Protein AF-K2DKW4-F1 (afdb_monomer)

Mean predicted aligned error: 8.91 Å

Radius of gyration: 18.52 Å; Cα contacts (8 Å, |Δi|>4): 102; chains: 1; bounding box: 36×27×57 Å

Structure (mmCIF, N/CA/C/O backbone):
data_AF-K2DKW4-F1
#
_entry.id   AF-K2DKW4-F1
#
loop_
_atom_site.group_PDB
_atom_site.id
_atom_site.type_symbol
_atom_site.label_atom_id
_atom_site.label_alt_id
_atom_site.label_comp_id
_atom_site.label_asym_id
_atom_site.label_entity_id
_atom_site.label_seq_id
_atom_site.pdbx_PDB_ins_code
_atom_site.Cartn_x
_atom_site.Cartn_y
_atom_site.Cartn_z
_atom_site.occupancy
_atom_site.B_iso_or_equiv
_atom_site.auth_seq_id
_atom_site.auth_comp_id
_atom_site.auth_asym_id
_atom_site.auth_atom_id
_atom_site.pdbx_PDB_model_num
ATOM 1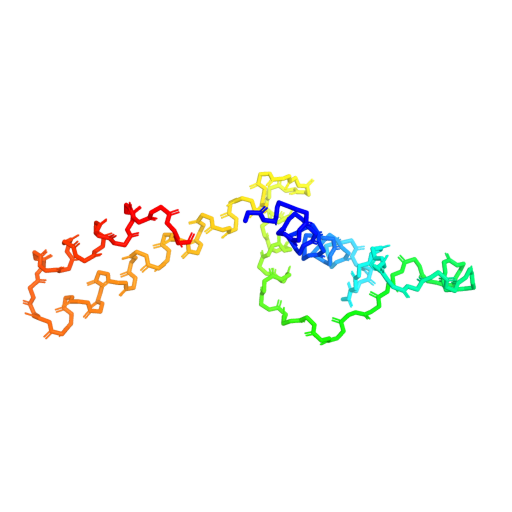 N N . MET A 1 1 ? -20.425 1.933 -12.458 1.00 39.38 1 MET A N 1
ATOM 2 C CA . MET A 1 1 ? -19.447 0.902 -12.867 1.00 39.38 1 MET A CA 1
ATOM 3 C C . MET A 1 1 ? -18.673 1.445 -14.070 1.00 39.38 1 MET A C 1
ATOM 5 O O . MET A 1 1 ? -19.087 1.244 -15.200 1.00 39.38 1 MET A O 1
ATOM 9 N N . ASN A 1 2 ? -17.614 2.227 -13.818 1.00 37.56 2 ASN A N 1
ATOM 10 C CA . ASN A 1 2 ? -16.749 2.834 -14.842 1.00 37.56 2 ASN A CA 1
ATOM 11 C C . ASN A 1 2 ? -15.385 2.127 -14.811 1.00 37.56 2 ASN A C 1
ATOM 13 O O . ASN A 1 2 ? -14.439 2.617 -14.204 1.00 37.56 2 ASN A O 1
ATOM 17 N N . PHE A 1 3 ? -15.279 0.950 -15.434 1.00 38.75 3 PHE A N 1
ATOM 18 C CA . PHE A 1 3 ? -14.012 0.200 -15.488 1.00 38.75 3 PHE A CA 1
ATOM 19 C C . PHE A 1 3 ? -12.886 0.967 -16.194 1.00 38.75 3 PHE A C 1
ATOM 21 O O . PHE A 1 3 ? -11.714 0.777 -15.885 1.00 38.75 3 PHE A O 1
ATOM 28 N N . VAL A 1 4 ? -13.243 1.873 -17.107 1.00 45.88 4 VAL A N 1
ATOM 29 C CA . VAL A 1 4 ? -12.285 2.634 -17.916 1.00 45.88 4 VAL A CA 1
ATOM 30 C C . VAL A 1 4 ? -11.502 3.657 -17.083 1.00 45.88 4 VAL A C 1
ATOM 32 O O . VAL A 1 4 ? -10.316 3.850 -17.334 1.00 45.88 4 VAL A O 1
ATOM 35 N N . SER A 1 5 ? -12.110 4.277 -16.062 1.00 46.84 5 SER A N 1
ATOM 36 C CA . SER A 1 5 ? -11.429 5.305 -15.256 1.00 46.84 5 SER A CA 1
ATOM 37 C C . SER A 1 5 ? -10.470 4.714 -14.217 1.00 46.84 5 SER A C 1
ATOM 39 O O . SER A 1 5 ? -9.387 5.250 -14.018 1.00 46.84 5 SER A O 1
ATOM 41 N N . ILE A 1 6 ? -10.820 3.579 -13.596 1.00 53.09 6 ILE A N 1
ATOM 42 C CA . ILE A 1 6 ? -9.975 2.938 -12.568 1.00 53.09 6 ILE A CA 1
ATOM 43 C C . ILE A 1 6 ? -8.727 2.314 -13.203 1.00 53.09 6 ILE A C 1
ATOM 45 O O . ILE A 1 6 ? -7.617 2.519 -12.715 1.00 53.09 6 ILE A O 1
ATOM 49 N N . PHE A 1 7 ? -8.893 1.604 -14.326 1.00 56.59 7 PHE A N 1
ATOM 50 C CA . PHE A 1 7 ? -7.760 1.029 -15.058 1.00 56.59 7 PHE A CA 1
ATOM 51 C C . PHE A 1 7 ? -6.779 2.121 -15.512 1.00 56.59 7 PHE A C 1
ATOM 53 O O . PHE A 1 7 ? -5.565 1.958 -15.408 1.00 56.59 7 PHE A O 1
ATOM 60 N N . SER A 1 8 ? -7.321 3.264 -15.943 1.00 69.00 8 SER A N 1
ATOM 61 C CA . SER A 1 8 ? -6.565 4.449 -16.348 1.00 69.00 8 SER A CA 1
ATOM 62 C C . SER A 1 8 ? -5.692 5.018 -15.219 1.00 69.00 8 SER A C 1
ATOM 64 O O . SER A 1 8 ? -4.512 5.298 -15.443 1.00 69.00 8 SER A O 1
ATOM 66 N N . ASP A 1 9 ? -6.222 5.146 -13.999 1.00 73.75 9 ASP A N 1
ATOM 67 C CA . ASP A 1 9 ? -5.484 5.754 -12.882 1.00 73.75 9 ASP A CA 1
ATOM 68 C C . ASP A 1 9 ? -4.405 4.825 -12.310 1.00 73.75 9 ASP A C 1
ATOM 70 O O . ASP A 1 9 ? -3.273 5.258 -12.066 1.00 73.75 9 ASP A O 1
ATOM 74 N N . SER A 1 10 ? -4.706 3.532 -12.150 1.00 78.75 10 SER A N 1
ATOM 75 C CA . SER A 1 10 ? -3.719 2.550 -11.682 1.00 78.75 10 SER A CA 1
ATOM 76 C C . SER A 1 10 ? -2.569 2.377 -12.678 1.00 78.75 10 SER A C 1
ATOM 78 O O . SER A 1 10 ? -1.406 2.362 -12.270 1.00 78.75 10 SER A O 1
ATOM 80 N N . ALA A 1 11 ? -2.872 2.317 -13.980 1.00 82.06 11 ALA A N 1
ATOM 81 C CA . ALA A 1 11 ? -1.856 2.232 -15.028 1.00 82.06 11 ALA A CA 1
ATOM 82 C C . ALA A 1 11 ? -0.959 3.478 -15.048 1.00 82.06 11 ALA A C 1
ATOM 84 O O . ALA A 1 11 ? 0.258 3.359 -15.177 1.00 82.06 11 ALA A O 1
ATOM 85 N N . LYS A 1 12 ? -1.534 4.670 -14.840 1.00 84.31 12 LYS A N 1
ATOM 86 C CA . LYS A 1 12 ? -0.771 5.919 -14.757 1.00 84.31 12 LYS A CA 1
ATOM 87 C C . LYS A 1 12 ? 0.220 5.913 -13.592 1.00 84.31 12 LYS A C 1
ATOM 89 O O . LYS A 1 12 ? 1.383 6.256 -13.783 1.00 84.31 12 LYS A O 1
ATOM 94 N N . LEU A 1 13 ? -0.207 5.506 -12.395 1.00 88.00 13 LEU A N 1
ATOM 95 C CA . LEU A 1 13 ? 0.681 5.430 -11.226 1.00 88.00 13 LEU A CA 1
ATOM 96 C C . LEU A 1 13 ? 1.791 4.388 -11.414 1.00 88.00 13 LEU A C 1
ATOM 98 O O . LEU A 1 13 ? 2.943 4.652 -11.063 1.00 88.00 13 LEU A O 1
ATOM 102 N N . ALA A 1 14 ? 1.459 3.235 -11.998 1.00 88.12 14 ALA A N 1
ATOM 103 C CA . ALA A 1 14 ? 2.433 2.201 -12.332 1.00 88.12 14 ALA A CA 1
ATOM 104 C C . ALA A 1 14 ? 3.456 2.690 -13.372 1.00 88.12 14 ALA A C 1
ATOM 106 O O . ALA A 1 14 ? 4.641 2.384 -13.259 1.00 88.12 14 ALA A O 1
ATOM 107 N N . ASP A 1 15 ? 3.040 3.500 -14.344 1.00 85.88 15 ASP A N 1
ATOM 108 C CA . ASP A 1 15 ? 3.945 4.045 -15.356 1.00 85.88 15 ASP A CA 1
ATOM 109 C C . ASP A 1 15 ? 4.879 5.135 -14.797 1.00 85.88 15 ASP A C 1
ATOM 111 O O . ASP A 1 15 ? 6.073 5.153 -15.113 1.00 85.88 15 ASP A O 1
ATOM 115 N N . ILE A 1 16 ? 4.392 5.972 -13.869 1.00 87.44 16 ILE A N 1
ATOM 11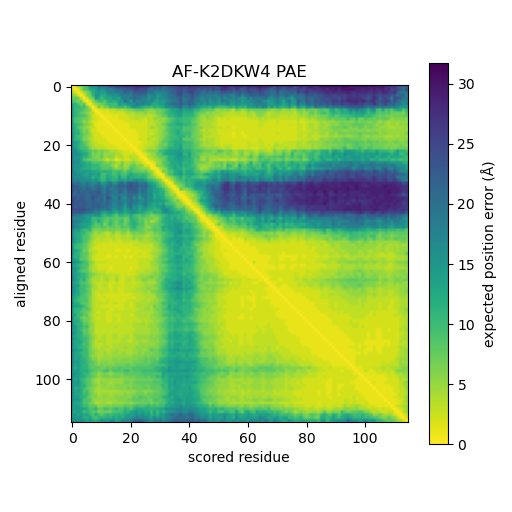6 C CA . ILE A 1 16 ? 5.259 6.886 -13.099 1.00 87.44 16 ILE A CA 1
ATOM 117 C C . ILE A 1 16 ? 6.289 6.086 -12.295 1.00 87.44 16 ILE A C 1
ATOM 119 O O . ILE A 1 16 ? 7.484 6.386 -12.324 1.00 87.44 16 ILE A O 1
ATOM 123 N N . ALA A 1 17 ? 5.851 5.031 -11.606 1.00 89.06 17 ALA A N 1
ATOM 124 C CA . ALA A 1 17 ? 6.737 4.164 -10.837 1.00 89.06 17 ALA A CA 1
ATOM 125 C C . ALA A 1 17 ? 7.786 3.465 -11.719 1.00 89.06 17 ALA A C 1
ATOM 127 O O . ALA A 1 17 ? 8.955 3.370 -11.341 1.00 89.06 17 ALA A O 1
ATOM 128 N N . ARG A 1 18 ? 7.402 3.024 -12.920 1.00 88.00 18 ARG A N 1
ATOM 129 C CA . ARG A 1 18 ? 8.312 2.424 -13.903 1.00 88.00 18 ARG A CA 1
ATOM 130 C C . ARG A 1 18 ? 9.381 3.418 -14.353 1.00 88.00 18 ARG A C 1
ATOM 132 O O . ARG A 1 18 ? 10.560 3.069 -14.401 1.00 88.00 18 ARG A O 1
ATOM 139 N N . SER A 1 19 ? 8.982 4.653 -14.638 1.00 87.00 19 SER A N 1
ATOM 140 C CA . SER A 1 19 ? 9.899 5.732 -15.020 1.00 87.00 19 SER A CA 1
ATOM 141 C C . SER A 1 19 ? 10.884 6.069 -13.897 1.00 87.00 19 SER A C 1
ATOM 143 O O . SER A 1 19 ? 12.080 6.221 -14.155 1.00 87.00 19 SER A O 1
ATOM 145 N N . LEU A 1 20 ? 10.425 6.068 -12.641 1.00 88.31 20 LEU A N 1
ATOM 146 C CA . LEU A 1 20 ? 11.286 6.249 -11.468 1.00 88.31 20 LEU A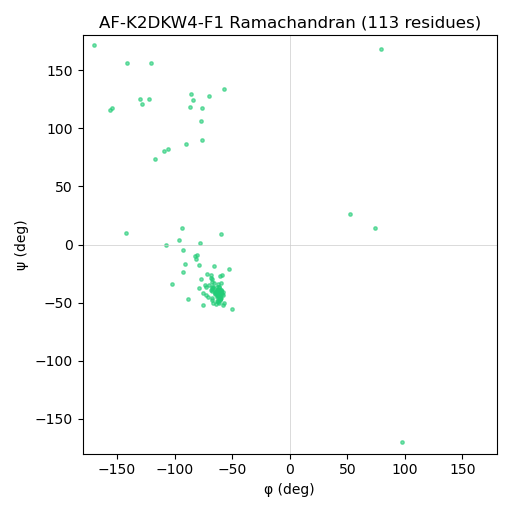 CA 1
ATOM 147 C C . LEU A 1 20 ? 12.340 5.144 -11.333 1.00 88.31 20 LEU A C 1
ATOM 149 O O . LEU A 1 20 ? 13.505 5.439 -11.063 1.00 88.31 20 LEU A O 1
ATOM 153 N N . VAL A 1 21 ? 11.958 3.881 -11.532 1.00 88.75 21 VAL A N 1
ATOM 154 C CA . VAL A 1 21 ? 12.892 2.743 -11.451 1.00 88.75 21 VAL A CA 1
ATOM 155 C C . VAL A 1 21 ? 13.919 2.773 -12.582 1.00 88.75 21 VAL A C 1
ATOM 157 O O . VAL A 1 21 ? 15.086 2.472 -12.345 1.00 88.75 21 VAL A O 1
ATOM 160 N N . ASN A 1 22 ? 13.515 3.205 -13.777 1.00 87.38 22 ASN A N 1
ATOM 161 C CA . ASN A 1 22 ? 14.396 3.330 -14.940 1.00 87.38 22 ASN A CA 1
ATOM 162 C C . ASN A 1 22 ? 15.297 4.582 -14.910 1.00 87.38 22 ASN A C 1
ATOM 164 O O . ASN A 1 22 ? 16.042 4.812 -15.859 1.00 87.38 22 ASN A O 1
ATOM 168 N N . GLY A 1 23 ? 15.234 5.407 -13.857 1.00 82.50 23 GLY A N 1
ATOM 169 C CA . GLY A 1 23 ? 16.047 6.624 -13.733 1.00 82.50 23 GLY A CA 1
ATOM 170 C C . GLY A 1 23 ? 15.600 7.778 -14.639 1.00 82.50 23 GLY A C 1
ATOM 171 O O . GLY A 1 23 ? 16.336 8.745 -14.806 1.00 82.50 23 GLY A O 1
ATOM 172 N N . LEU A 1 24 ? 14.395 7.690 -15.205 1.00 80.50 24 LEU A N 1
ATOM 173 C CA . LEU A 1 24 ? 13.821 8.684 -16.115 1.00 80.50 24 LEU A CA 1
ATOM 174 C C . LEU A 1 24 ? 13.193 9.878 -15.368 1.00 80.50 24 LEU A C 1
ATOM 176 O O . LEU A 1 24 ? 12.912 10.910 -15.967 1.00 80.50 24 LEU A O 1
ATOM 180 N N . GLY A 1 25 ? 13.007 9.764 -14.050 1.00 79.94 25 GLY A N 1
ATOM 181 C CA . GLY A 1 25 ? 12.444 10.816 -13.201 1.00 79.94 25 GLY A CA 1
ATOM 182 C C . GLY A 1 25 ? 10.948 10.642 -12.919 1.00 79.94 25 GLY A C 1
ATOM 183 O O . GLY A 1 25 ? 10.369 9.586 -13.167 1.00 79.94 25 GLY A O 1
ATOM 184 N N . TYR A 1 26 ? 10.331 11.670 -12.328 1.00 80.19 26 TYR A N 1
ATOM 185 C CA . TYR A 1 26 ? 8.938 11.636 -11.869 1.00 80.19 26 TYR A CA 1
ATOM 186 C C . TYR A 1 26 ? 7.972 12.094 -12.975 1.00 80.19 26 TYR A C 1
ATOM 188 O O . TYR A 1 26 ? 7.607 13.268 -13.070 1.00 80.19 26 TYR A O 1
ATOM 196 N N . GLY A 1 27 ? 7.563 11.156 -13.826 1.00 74.00 27 GLY A N 1
ATOM 197 C CA . GLY A 1 27 ? 6.601 11.390 -14.902 1.00 74.00 27 GLY A CA 1
ATOM 198 C C . GLY A 1 27 ? 6.150 10.087 -15.554 1.00 74.00 27 GLY A C 1
ATOM 199 O O . GLY A 1 27 ? 6.692 9.032 -15.243 1.00 74.00 27 GLY A O 1
ATOM 200 N N . SER A 1 28 ? 5.147 10.152 -16.424 1.00 70.00 28 SER A N 1
ATOM 201 C CA . SER A 1 28 ? 4.643 8.993 -17.173 1.00 70.00 28 SER A CA 1
ATOM 202 C C . SER A 1 28 ? 4.760 9.221 -18.673 1.00 70.00 28 SER A C 1
ATOM 204 O O . SER A 1 28 ? 4.743 10.353 -19.146 1.00 70.00 28 SER A O 1
ATOM 206 N N . ASN A 1 29 ? 4.812 8.137 -19.429 1.00 64.75 29 ASN A N 1
ATOM 207 C CA . ASN A 1 29 ? 4.769 8.118 -20.885 1.00 64.75 29 ASN A CA 1
ATOM 208 C C . ASN A 1 29 ? 3.316 8.202 -21.407 1.00 64.75 29 ASN A C 1
ATOM 210 O O . ASN A 1 29 ? 3.095 8.407 -22.598 1.00 64.75 29 ASN A O 1
ATOM 214 N N . PHE A 1 30 ? 2.314 8.069 -20.526 1.00 62.75 30 PHE A N 1
ATOM 215 C CA . PHE A 1 30 ? 0.891 8.234 -20.849 1.00 62.75 30 PHE A CA 1
ATOM 216 C C . PHE A 1 30 ? 0.422 9.700 -20.764 1.00 62.75 30 PHE A C 1
ATOM 218 O O . PHE A 1 30 ? 0.592 10.350 -19.731 1.00 62.75 30 PHE A O 1
ATOM 225 N N . SER A 1 31 ? -0.249 10.186 -21.820 1.00 57.78 31 SER A N 1
ATOM 226 C CA . SER A 1 31 ? -0.979 11.465 -21.867 1.00 57.78 31 SER A CA 1
ATOM 227 C C . SER A 1 31 ? -2.446 11.218 -22.233 1.00 57.78 31 SER A C 1
ATOM 229 O O . SER A 1 31 ? -2.733 10.596 -23.253 1.00 57.78 31 SER A O 1
ATOM 231 N N . PHE A 1 32 ? -3.379 11.701 -21.404 1.00 56.59 32 PHE A N 1
ATOM 232 C CA . PHE A 1 32 ? -4.825 11.558 -21.639 1.00 56.59 32 PHE A CA 1
ATOM 233 C C . PHE A 1 32 ? -5.439 12.731 -22.423 1.00 56.59 32 PHE A C 1
ATOM 235 O O . PHE A 1 32 ? -6.541 12.584 -22.940 1.00 56.59 32 PHE A O 1
ATOM 242 N N . TRP A 1 33 ? -4.757 13.885 -22.515 1.00 55.91 33 TRP A N 1
ATOM 243 C CA . TRP A 1 33 ? -5.366 15.136 -23.008 1.00 55.91 33 TRP A CA 1
ATOM 244 C C . TRP A 1 33 ? -4.472 16.030 -23.883 1.00 55.91 33 TRP A C 1
ATOM 246 O O . TRP A 1 33 ? -4.876 17.140 -24.216 1.00 55.91 33 TRP A O 1
ATOM 256 N N . THR A 1 34 ? -3.298 15.573 -24.321 1.00 44.81 34 THR A N 1
ATOM 257 C CA . THR A 1 34 ? -2.432 16.379 -25.201 1.00 44.81 34 THR A CA 1
ATOM 258 C C . THR A 1 34 ? -1.519 15.503 -26.053 1.00 44.81 34 THR A C 1
ATOM 260 O O . THR A 1 34 ? -0.635 14.844 -25.503 1.00 44.81 34 THR A O 1
ATOM 263 N N . PRO A 1 35 ? -1.637 15.544 -27.393 1.00 51.28 35 PRO A N 1
ATOM 264 C CA . PRO A 1 35 ? -0.554 15.185 -28.281 1.00 51.28 35 PRO A CA 1
ATOM 265 C C . PRO A 1 35 ? -0.005 16.484 -28.869 1.00 51.28 35 PRO A C 1
ATOM 267 O O . PRO A 1 35 ? -0.359 16.874 -29.981 1.00 51.28 35 PRO A O 1
ATOM 270 N N . SER A 1 36 ? 0.863 17.187 -28.140 1.00 49.00 36 SER A N 1
ATOM 271 C CA . SER A 1 36 ? 1.783 18.050 -28.868 1.00 49.00 36 SER A CA 1
ATOM 272 C C . SER A 1 36 ? 2.851 17.113 -29.441 1.00 49.00 36 SER A C 1
ATOM 274 O O . SER A 1 36 ? 3.665 16.529 -28.731 1.00 49.00 36 SER A O 1
ATOM 276 N N . ILE A 1 37 ? 2.781 16.877 -30.751 1.00 51.72 37 ILE A N 1
ATOM 277 C CA . ILE A 1 37 ? 3.678 15.987 -31.516 1.00 51.72 37 ILE A CA 1
ATOM 278 C C . ILE A 1 37 ? 5.165 16.339 -31.263 1.00 51.72 37 ILE A C 1
ATOM 280 O O . ILE A 1 37 ? 6.048 15.502 -31.409 1.00 51.72 37 ILE A O 1
ATOM 284 N N . PHE A 1 38 ? 5.431 17.568 -30.812 1.00 49.69 38 PHE A N 1
ATOM 285 C CA . PHE A 1 38 ? 6.739 18.081 -30.415 1.00 49.69 38 PHE A CA 1
ATOM 286 C C . PHE A 1 38 ? 7.233 17.618 -29.026 1.00 49.69 38 PHE A C 1
ATOM 288 O O . PHE A 1 38 ? 8.444 17.496 -28.840 1.00 49.69 38 PHE A O 1
ATOM 295 N N . GLU A 1 39 ? 6.353 17.336 -28.055 1.00 52.34 39 GLU A N 1
ATOM 296 C CA . GLU A 1 39 ? 6.744 16.809 -26.730 1.00 52.34 39 GLU A CA 1
ATOM 297 C C . GLU A 1 39 ? 7.158 15.335 -26.800 1.00 52.34 39 GLU A C 1
ATOM 299 O O . GLU A 1 39 ? 8.139 14.948 -26.168 1.00 52.34 39 GLU A O 1
ATOM 304 N N . LEU A 1 40 ? 6.502 14.558 -27.669 1.00 50.69 40 LEU A N 1
ATOM 305 C CA . LEU A 1 40 ? 6.833 13.159 -27.981 1.00 50.69 40 LEU A CA 1
ATOM 306 C C . LEU A 1 40 ? 8.267 12.982 -28.515 1.00 50.69 40 LEU A C 1
ATOM 308 O O . LEU A 1 40 ? 8.856 11.916 -28.378 1.00 50.69 40 LEU A O 1
ATOM 312 N N . ILE A 1 41 ? 8.832 14.028 -29.123 1.00 53.16 41 ILE A N 1
ATOM 313 C CA . ILE A 1 41 ? 10.159 14.002 -29.756 1.00 53.16 41 ILE A CA 1
ATOM 314 C C . ILE A 1 41 ? 11.261 14.462 -28.788 1.00 53.16 41 ILE A C 1
ATOM 316 O O . ILE A 1 41 ? 12.424 14.108 -28.975 1.00 53.16 41 ILE A O 1
ATOM 320 N N . LYS A 1 42 ? 10.932 15.255 -27.757 1.00 51.53 42 LYS A N 1
ATOM 321 C CA . LYS A 1 42 ? 11.946 15.983 -26.975 1.00 51.53 42 LYS A CA 1
ATOM 322 C C . LYS A 1 42 ? 12.280 15.349 -25.630 1.00 51.53 42 LYS A C 1
ATOM 324 O O . LYS A 1 42 ? 13.434 15.422 -25.231 1.00 51.53 42 LYS A O 1
ATOM 329 N N . ASN A 1 43 ? 11.316 14.731 -24.952 1.00 54.84 43 ASN A N 1
ATOM 330 C CA . ASN A 1 43 ? 11.531 13.934 -23.744 1.00 54.84 43 ASN A CA 1
ATOM 331 C C . ASN A 1 43 ? 10.356 12.961 -23.644 1.00 54.84 43 ASN A C 1
ATOM 333 O O . ASN A 1 43 ? 9.230 13.406 -23.464 1.00 54.84 43 ASN A O 1
ATOM 337 N N . ASN A 1 44 ? 10.601 11.652 -23.735 1.00 58.12 44 ASN A N 1
ATOM 338 C CA . ASN A 1 44 ? 9.574 10.596 -23.693 1.00 58.12 44 ASN A CA 1
ATOM 339 C C . ASN A 1 44 ? 8.726 10.555 -22.400 1.00 58.12 44 ASN A C 1
ATOM 341 O O . ASN A 1 44 ? 7.996 9.597 -22.204 1.00 58.12 44 ASN A O 1
ATOM 345 N N . ILE A 1 45 ? 8.833 11.545 -21.511 1.00 61.62 45 ILE A N 1
ATOM 346 C CA . ILE A 1 45 ? 8.263 11.558 -20.167 1.00 61.62 45 ILE A CA 1
ATOM 347 C C . ILE A 1 45 ? 7.465 12.850 -19.993 1.00 61.62 45 ILE A C 1
ATOM 349 O O . ILE A 1 45 ? 8.021 13.950 -20.052 1.00 61.62 45 ILE A O 1
ATOM 353 N N . PHE A 1 46 ? 6.173 12.720 -19.711 1.00 64.50 46 PHE A N 1
ATOM 354 C CA . PHE A 1 46 ? 5.323 13.829 -19.302 1.00 64.50 46 PHE A CA 1
ATOM 355 C C . PHE A 1 46 ? 5.421 13.997 -17.776 1.00 64.50 46 PHE A C 1
ATOM 357 O O . PHE A 1 46 ? 5.081 13.068 -17.034 1.00 64.50 46 PHE A O 1
ATOM 364 N N . PRO A 1 47 ? 5.895 15.147 -17.263 1.00 63.56 47 PRO A N 1
ATOM 365 C CA . PRO A 1 47 ? 5.959 15.382 -15.826 1.00 63.56 47 PRO A CA 1
ATOM 366 C C . PRO A 1 47 ? 4.546 15.559 -15.259 1.00 63.56 47 PRO A C 1
ATOM 368 O O . PRO A 1 47 ? 3.779 16.406 -15.714 1.00 63.56 47 PRO A O 1
ATOM 371 N N . PHE A 1 48 ? 4.210 14.796 -14.217 1.00 67.44 48 PHE A N 1
ATOM 372 C CA . PHE A 1 48 ? 2.926 14.907 -13.517 1.00 67.44 48 PHE A CA 1
ATOM 373 C C . PHE A 1 48 ? 3.126 15.334 -12.054 1.00 67.44 48 PHE A C 1
ATOM 375 O O . PHE A 1 48 ? 2.939 14.517 -11.146 1.00 67.44 48 PHE A O 1
ATOM 382 N N . PRO A 1 49 ? 3.471 16.611 -11.790 1.00 68.31 49 PRO A N 1
ATOM 383 C CA . PRO A 1 49 ? 3.748 17.104 -10.435 1.00 68.31 49 PRO A CA 1
ATOM 384 C C . PRO A 1 49 ? 2.517 17.084 -9.517 1.00 68.31 49 PRO A C 1
ATOM 386 O O . PRO A 1 49 ? 2.649 17.114 -8.300 1.00 68.31 49 PRO A O 1
ATOM 389 N N . TRP A 1 50 ? 1.317 17.004 -10.095 1.00 73.56 50 TRP A N 1
ATOM 390 C CA . TRP A 1 50 ? 0.047 16.990 -9.367 1.00 73.56 50 TRP A CA 1
ATOM 391 C C . TRP A 1 50 ? -0.321 15.617 -8.793 1.00 73.56 50 TRP A C 1
ATOM 393 O O . TRP A 1 50 ? -1.279 15.510 -8.032 1.00 73.56 50 TRP A O 1
ATOM 403 N N . THR A 1 51 ? 0.414 14.562 -9.154 1.00 79.62 51 THR A N 1
ATOM 404 C CA . THR A 1 51 ? 0.178 13.214 -8.621 1.00 79.62 51 THR A CA 1
ATOM 405 C C . THR A 1 51 ? 0.888 13.068 -7.278 1.00 79.62 51 THR A C 1
ATOM 407 O O . THR A 1 51 ? 2.109 13.253 -7.243 1.00 79.62 51 THR A O 1
ATOM 410 N N . PRO A 1 52 ? 0.187 12.707 -6.186 1.00 85.81 52 PRO A N 1
ATOM 411 C CA . PRO A 1 52 ? 0.819 12.511 -4.888 1.00 85.81 52 PRO A CA 1
ATOM 412 C C . PRO A 1 52 ? 1.945 11.464 -4.948 1.00 85.81 52 PRO A C 1
ATOM 414 O O . PRO A 1 52 ? 1.735 10.383 -5.499 1.00 85.81 52 PRO A O 1
ATOM 417 N N . PRO A 1 53 ? 3.118 11.741 -4.351 1.00 88.25 53 PRO A N 1
ATOM 418 C CA . PRO A 1 53 ? 4.322 10.927 -4.536 1.00 88.25 53 PRO A CA 1
ATOM 419 C C . PRO A 1 53 ? 4.271 9.562 -3.851 1.00 88.25 53 PRO A C 1
ATOM 421 O O . PRO A 1 53 ? 4.936 8.631 -4.296 1.00 88.25 53 PRO A O 1
ATOM 424 N N . VAL A 1 54 ? 3.477 9.415 -2.788 1.00 91.12 54 VAL A N 1
ATOM 425 C CA . VAL A 1 54 ? 3.506 8.222 -1.929 1.00 91.12 54 VAL A CA 1
ATOM 426 C C . VAL A 1 54 ? 3.237 6.945 -2.725 1.00 91.12 54 VAL A C 1
ATOM 428 O O . VAL A 1 54 ? 4.032 6.015 -2.657 1.00 91.12 54 VAL A O 1
ATOM 431 N N . MET A 1 55 ? 2.170 6.910 -3.529 1.00 91.06 55 MET A N 1
ATOM 432 C CA . MET A 1 55 ? 1.808 5.703 -4.278 1.00 91.06 55 MET A CA 1
ATOM 433 C C . MET A 1 55 ? 2.845 5.335 -5.356 1.00 91.06 55 MET A C 1
ATOM 435 O O . MET A 1 55 ? 3.307 4.193 -5.338 1.00 91.06 55 MET A O 1
ATOM 439 N N . PRO A 1 56 ? 3.293 6.250 -6.245 1.00 91.19 56 PRO A N 1
ATOM 440 C CA . PRO A 1 56 ? 4.335 5.931 -7.222 1.00 91.19 56 PRO A CA 1
ATOM 441 C C . PRO A 1 56 ? 5.665 5.494 -6.601 1.00 91.19 56 PRO A C 1
ATOM 443 O O . PRO A 1 56 ? 6.286 4.561 -7.107 1.00 91.19 56 PRO A O 1
ATOM 446 N N . PHE A 1 57 ? 6.104 6.112 -5.498 1.00 93.06 57 PHE A N 1
ATOM 447 C CA . PHE A 1 57 ? 7.336 5.688 -4.822 1.00 93.06 57 PHE A CA 1
ATOM 448 C C . PHE A 1 57 ? 7.196 4.319 -4.161 1.00 93.06 57 PHE A C 1
ATOM 450 O O . PHE A 1 57 ? 8.126 3.515 -4.240 1.00 93.06 57 PHE A O 1
ATOM 457 N N . SER A 1 58 ? 6.047 4.027 -3.554 1.00 94.94 58 SER A N 1
ATOM 458 C CA . SER A 1 58 ? 5.789 2.706 -2.985 1.00 94.94 58 SER A CA 1
ATOM 459 C C . SER A 1 58 ? 5.805 1.634 -4.068 1.00 94.94 58 SER A C 1
ATOM 461 O O . SER A 1 58 ? 6.565 0.676 -3.944 1.00 94.94 58 SER A O 1
ATOM 463 N N . ILE A 1 59 ? 5.085 1.835 -5.177 1.00 94.31 59 ILE A N 1
ATOM 464 C CA . ILE A 1 59 ? 5.096 0.899 -6.315 1.00 94.31 59 ILE A CA 1
ATOM 465 C C . ILE A 1 59 ? 6.519 0.746 -6.874 1.00 94.31 59 ILE A C 1
ATOM 467 O O . ILE A 1 59 ? 6.955 -0.372 -7.134 1.00 94.31 59 ILE A O 1
ATOM 471 N N . ALA A 1 60 ? 7.288 1.835 -6.994 1.00 93.06 60 ALA A N 1
ATOM 472 C CA . ALA A 1 60 ? 8.682 1.776 -7.439 1.00 93.06 60 ALA A CA 1
ATOM 473 C C . ALA A 1 60 ? 9.565 0.940 -6.492 1.00 93.06 60 ALA A C 1
ATOM 475 O O . ALA A 1 60 ? 10.448 0.211 -6.946 1.00 93.06 60 ALA A O 1
ATOM 476 N N . GLY A 1 61 ? 9.316 1.005 -5.181 1.00 94.38 61 GLY A N 1
ATOM 477 C CA . GLY A 1 61 ? 9.954 0.138 -4.191 1.00 94.38 61 GLY A CA 1
ATOM 478 C C . GLY A 1 61 ? 9.655 -1.341 -4.442 1.00 94.38 61 GLY A C 1
ATOM 479 O O . GLY A 1 61 ? 10.578 -2.151 -4.504 1.00 94.38 61 GLY A O 1
ATOM 480 N N . PHE A 1 62 ? 8.388 -1.688 -4.676 1.00 94.94 62 PHE A N 1
ATOM 481 C CA . PHE A 1 62 ? 7.991 -3.059 -5.011 1.00 94.94 62 PHE A CA 1
ATOM 482 C C . PHE A 1 62 ? 8.536 -3.512 -6.373 1.00 94.94 62 PHE A C 1
ATOM 484 O O . PHE A 1 62 ? 8.979 -4.652 -6.491 1.00 94.94 62 PHE A O 1
ATOM 491 N N . PHE A 1 63 ? 8.613 -2.632 -7.373 1.00 95.56 63 PHE A N 1
ATOM 492 C CA . PHE A 1 63 ? 9.264 -2.921 -8.655 1.00 95.56 63 PHE A CA 1
ATOM 493 C C . PHE A 1 63 ? 10.754 -3.228 -8.516 1.00 95.56 63 PHE A C 1
ATOM 495 O O . PHE A 1 63 ? 11.266 -4.071 -9.249 1.00 95.56 63 PHE A O 1
ATOM 502 N N . LYS A 1 64 ? 11.460 -2.604 -7.567 1.00 93.06 64 LYS A N 1
ATOM 503 C CA . LYS A 1 64 ? 12.862 -2.957 -7.290 1.00 93.06 64 LYS A CA 1
ATOM 504 C C . LYS A 1 64 ? 13.018 -4.353 -6.679 1.00 93.06 64 LYS A C 1
ATOM 506 O O . LYS A 1 64 ? 14.061 -4.964 -6.873 1.00 93.06 64 LYS A O 1
ATOM 511 N N . ILE A 1 65 ? 12.013 -4.844 -5.950 1.00 94.00 65 ILE A N 1
ATOM 512 C CA . ILE A 1 65 ? 12.053 -6.152 -5.272 1.00 94.00 65 ILE A CA 1
ATOM 513 C C . ILE A 1 65 ? 11.569 -7.271 -6.202 1.00 94.00 65 ILE A C 1
ATOM 515 O O . ILE A 1 65 ? 12.210 -8.312 -6.307 1.00 94.00 65 ILE A O 1
ATOM 519 N N . PHE A 1 66 ? 10.439 -7.057 -6.878 1.00 93.44 66 PHE A N 1
ATOM 520 C CA . PHE A 1 66 ? 9.722 -8.078 -7.651 1.00 93.44 66 PHE A CA 1
ATOM 521 C C . PHE A 1 66 ? 9.845 -7.901 -9.173 1.00 93.44 66 PHE A C 1
ATOM 5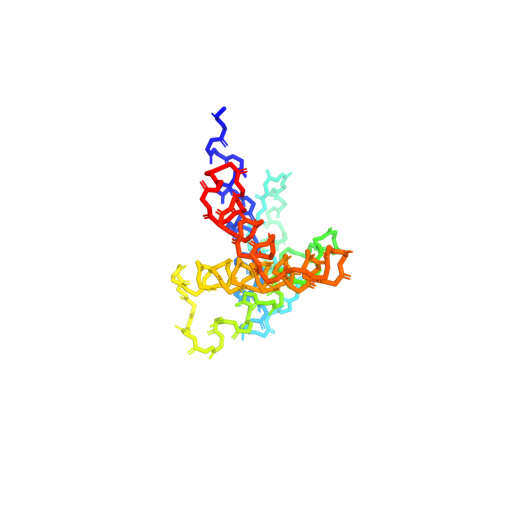23 O O . PHE A 1 66 ? 9.293 -8.694 -9.934 1.00 93.44 66 PHE A O 1
ATOM 530 N N . GLY A 1 67 ? 10.554 -6.868 -9.633 1.00 91.19 67 GLY A N 1
ATOM 531 C CA . GLY A 1 67 ? 10.600 -6.474 -11.039 1.00 91.19 67 GLY A CA 1
ATOM 532 C C . GLY A 1 67 ? 9.366 -5.676 -11.476 1.00 91.19 67 GLY A C 1
ATOM 533 O O . GLY A 1 67 ? 8.360 -5.588 -10.769 1.00 91.19 67 GLY A O 1
ATOM 534 N N . ILE A 1 68 ? 9.440 -5.082 -12.671 1.00 90.81 68 ILE A N 1
ATOM 535 C CA . ILE A 1 68 ? 8.335 -4.318 -13.271 1.00 90.81 68 ILE A CA 1
ATOM 536 C C . ILE A 1 68 ? 7.298 -5.312 -13.806 1.00 90.81 68 ILE A C 1
ATOM 538 O O . ILE A 1 68 ? 7.393 -5.777 -14.941 1.00 90.81 68 ILE A O 1
ATOM 542 N N . THR A 1 69 ? 6.339 -5.674 -12.958 1.00 90.75 69 THR A N 1
ATOM 543 C CA . THR A 1 69 ? 5.281 -6.649 -13.252 1.00 90.75 69 THR A CA 1
ATOM 544 C C . THR A 1 69 ? 3.953 -6.196 -12.650 1.00 90.75 69 THR A C 1
ATOM 546 O O . THR A 1 69 ? 3.937 -5.480 -11.646 1.00 90.75 69 THR A O 1
ATOM 549 N N . ASP A 1 70 ? 2.832 -6.662 -13.204 1.00 87.56 70 ASP A N 1
ATOM 550 C CA . ASP A 1 70 ? 1.498 -6.389 -12.641 1.00 87.56 70 ASP A CA 1
ATOM 551 C C . ASP A 1 70 ? 1.371 -6.925 -11.208 1.00 87.56 70 ASP A C 1
ATOM 553 O O . ASP A 1 70 ? 0.750 -6.304 -10.343 1.00 87.56 70 ASP A O 1
ATOM 557 N N . PHE A 1 71 ? 2.046 -8.045 -10.926 1.00 90.75 71 PHE A N 1
ATOM 558 C CA . PHE A 1 71 ? 2.117 -8.624 -9.591 1.00 90.75 71 PHE A CA 1
ATOM 559 C C . PHE A 1 71 ? 2.693 -7.645 -8.562 1.00 90.75 71 PHE A C 1
ATOM 561 O O . PHE A 1 71 ? 2.166 -7.550 -7.459 1.00 90.75 71 PHE A O 1
ATOM 568 N N . ALA A 1 72 ? 3.732 -6.882 -8.905 1.00 91.88 72 ALA A N 1
ATOM 569 C CA . ALA A 1 72 ? 4.337 -5.927 -7.980 1.00 91.88 72 ALA A CA 1
ATOM 570 C C . ALA A 1 72 ? 3.388 -4.767 -7.614 1.00 91.88 72 ALA A C 1
ATOM 572 O O . ALA A 1 72 ? 3.389 -4.296 -6.472 1.00 91.88 72 ALA A O 1
ATOM 573 N N . VAL A 1 73 ? 2.530 -4.341 -8.548 1.00 91.50 73 VAL A N 1
ATOM 574 C CA . VAL A 1 73 ? 1.485 -3.337 -8.281 1.00 91.50 73 VAL A CA 1
ATOM 575 C C . VAL A 1 73 ? 0.433 -3.912 -7.329 1.00 91.50 73 VAL A C 1
ATOM 577 O O . VAL A 1 73 ? 0.118 -3.293 -6.313 1.00 91.50 73 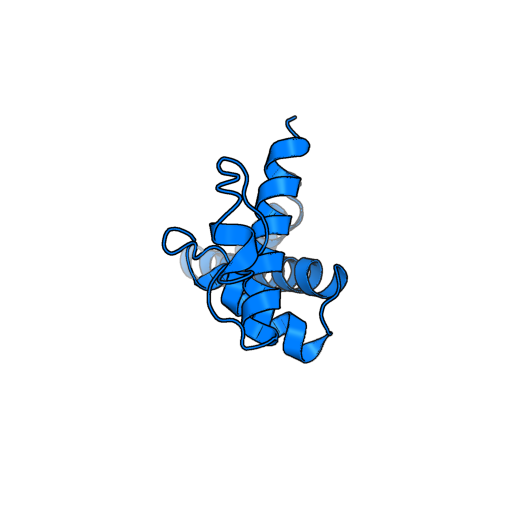VAL A O 1
ATOM 580 N N . ILE A 1 74 ? -0.046 -5.131 -7.600 1.00 91.44 74 ILE A N 1
ATOM 581 C CA . ILE A 1 74 ? -1.005 -5.841 -6.736 1.00 91.44 74 ILE A CA 1
ATOM 582 C C . ILE A 1 74 ? -0.416 -6.063 -5.336 1.00 91.44 74 ILE A C 1
ATOM 584 O O . ILE A 1 74 ? -1.089 -5.822 -4.333 1.00 91.44 74 ILE A O 1
ATOM 588 N N . ALA A 1 75 ? 0.853 -6.465 -5.252 1.00 93.06 75 ALA A N 1
ATOM 589 C CA . ALA A 1 75 ? 1.565 -6.674 -3.996 1.00 93.06 75 ALA A CA 1
ATOM 590 C C . ALA A 1 75 ? 1.662 -5.384 -3.168 1.00 93.06 75 ALA A C 1
ATOM 592 O O . ALA A 1 75 ? 1.525 -5.434 -1.946 1.00 93.06 75 ALA A O 1
ATOM 593 N N . THR A 1 76 ? 1.829 -4.230 -3.824 1.00 94.12 76 THR A N 1
ATOM 594 C CA . THR A 1 76 ? 1.824 -2.924 -3.151 1.00 94.12 76 THR A CA 1
ATOM 595 C C . THR A 1 76 ? 0.471 -2.664 -2.484 1.00 94.12 76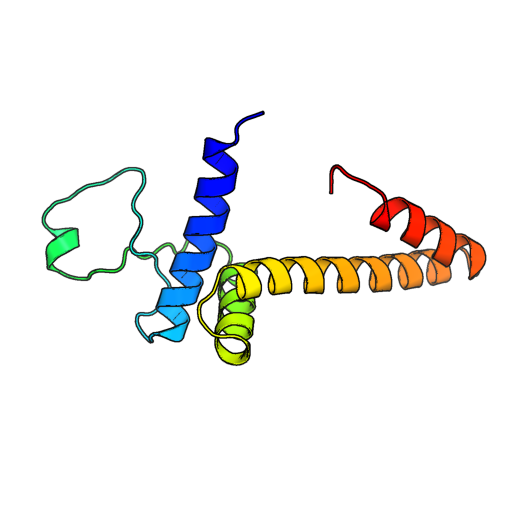 THR A C 1
ATOM 597 O O . THR A 1 76 ? 0.422 -2.330 -1.299 1.00 94.12 76 THR A O 1
ATOM 600 N N . SER A 1 77 ? -0.637 -2.869 -3.202 1.00 92.06 77 SER A N 1
ATOM 601 C CA . SER A 1 77 ? -1.989 -2.711 -2.645 1.00 92.06 77 SER A CA 1
ATOM 602 C C . SER A 1 77 ? -2.257 -3.697 -1.506 1.00 92.06 77 SER A C 1
ATOM 604 O O . SER A 1 77 ? -2.754 -3.310 -0.449 1.00 92.06 77 SER A O 1
ATOM 606 N N . PHE A 1 78 ? -1.863 -4.960 -1.681 1.00 92.75 78 PHE A N 1
ATOM 607 C CA . PHE A 1 78 ? -2.016 -5.990 -0.656 1.00 92.75 78 PHE A CA 1
ATOM 608 C C . PHE A 1 78 ? -1.225 -5.663 0.620 1.00 92.75 78 PHE A C 1
ATOM 610 O O . PHE A 1 78 ? -1.726 -5.846 1.730 1.00 92.75 78 PHE A O 1
ATOM 617 N N . PHE A 1 79 ? -0.018 -5.111 0.484 1.00 95.06 79 PHE A N 1
ATOM 618 C CA . PHE A 1 79 ? 0.779 -4.650 1.618 1.00 95.06 79 PHE A CA 1
ATOM 619 C C . PHE A 1 79 ? 0.062 -3.557 2.424 1.00 95.06 79 PHE A C 1
ATOM 621 O O . PHE A 1 79 ? -0.015 -3.646 3.652 1.00 95.06 79 PHE A O 1
ATOM 628 N N . TYR A 1 80 ? -0.509 -2.551 1.755 1.00 94.50 80 TYR A N 1
ATOM 629 C CA . TYR A 1 80 ? -1.260 -1.492 2.435 1.00 94.50 80 TYR A CA 1
ATOM 630 C C . TYR A 1 80 ? -2.564 -1.991 3.065 1.00 94.50 80 TYR A C 1
ATOM 632 O O . TYR A 1 80 ? -2.943 -1.504 4.135 1.00 94.50 80 TYR A O 1
ATOM 640 N N . LEU A 1 81 ? -3.217 -2.991 2.468 1.00 93.94 81 LEU A N 1
ATOM 641 C CA . LEU A 1 81 ? -4.364 -3.660 3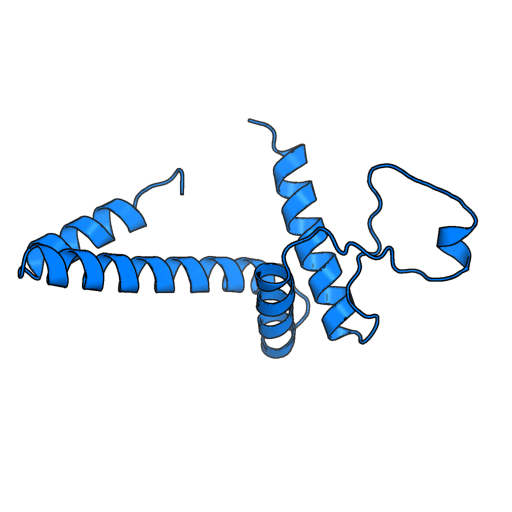.080 1.00 93.94 81 LEU A CA 1
ATOM 642 C C . LEU A 1 81 ? -3.962 -4.337 4.397 1.00 93.94 81 LEU A C 1
ATOM 644 O O . LEU A 1 81 ? -4.582 -4.085 5.429 1.00 93.94 81 LEU A O 1
ATOM 648 N N . LEU A 1 82 ? -2.884 -5.130 4.404 1.00 95.38 82 LEU A N 1
ATOM 649 C CA . LEU A 1 82 ? -2.376 -5.760 5.629 1.00 95.38 82 LEU A CA 1
ATOM 650 C C . LEU A 1 82 ? -2.025 -4.725 6.701 1.00 95.38 82 LEU A C 1
ATOM 652 O O . LEU A 1 82 ? -2.382 -4.890 7.869 1.00 95.38 82 LEU A O 1
ATOM 656 N N . LEU A 1 83 ? -1.366 -3.636 6.303 1.00 96.38 83 LEU A N 1
ATOM 657 C CA . LEU A 1 83 ? -1.011 -2.552 7.212 1.00 96.38 83 LEU A CA 1
ATOM 658 C C . LEU A 1 83 ? -2.263 -1.899 7.823 1.00 96.38 83 LEU A C 1
ATOM 660 O O . LEU A 1 83 ? -2.307 -1.639 9.027 1.00 96.38 83 LEU A O 1
ATOM 664 N N . THR A 1 84 ? -3.305 -1.704 7.013 1.00 95.94 84 THR A N 1
ATOM 665 C CA . THR A 1 84 ? -4.609 -1.203 7.462 1.00 95.94 84 THR A CA 1
ATOM 666 C C . THR A 1 84 ? -5.241 -2.144 8.484 1.00 95.94 84 THR A C 1
ATOM 668 O O . THR A 1 84 ? -5.652 -1.688 9.549 1.00 95.94 84 THR A O 1
ATOM 671 N N . LEU A 1 85 ? -5.252 -3.457 8.232 1.00 96.44 85 LEU A N 1
ATOM 672 C CA . LEU A 1 85 ? -5.801 -4.449 9.167 1.00 96.44 85 LEU A CA 1
ATOM 673 C C . LEU A 1 85 ? -5.093 -4.426 10.528 1.00 96.44 85 LEU A C 1
ATOM 675 O O . LEU A 1 85 ? -5.756 -4.487 11.571 1.00 96.44 85 LEU A O 1
ATOM 679 N N . VAL A 1 86 ? -3.764 -4.281 10.525 1.00 97.44 86 VAL A N 1
ATOM 680 C CA . VAL A 1 86 ? -2.960 -4.141 11.748 1.00 97.44 86 VAL A CA 1
ATOM 681 C C . VAL A 1 86 ? -3.333 -2.862 12.497 1.00 97.44 86 VAL A C 1
ATOM 683 O O . VAL A 1 86 ? -3.588 -2.910 13.702 1.00 97.44 86 VAL A O 1
ATOM 686 N N . PHE A 1 87 ? -3.411 -1.719 11.812 1.00 97.56 87 PHE A N 1
ATOM 687 C CA . PHE A 1 87 ? -3.762 -0.459 12.469 1.00 97.56 87 PHE A CA 1
ATOM 688 C C . PHE A 1 87 ? -5.200 -0.436 12.984 1.00 97.56 87 PHE A C 1
ATOM 690 O O . PHE A 1 87 ? -5.425 0.062 14.086 1.00 97.56 87 PHE A O 1
ATOM 697 N N . VAL A 1 88 ? -6.153 -1.030 12.263 1.00 97.12 88 VAL A N 1
ATOM 698 C CA . VAL A 1 88 ? -7.542 -1.191 12.722 1.00 97.12 88 VAL A CA 1
ATOM 699 C C . VAL A 1 88 ? -7.591 -2.018 14.006 1.00 97.12 88 VAL A C 1
ATOM 701 O O . VAL A 1 88 ? -8.224 -1.595 14.977 1.00 97.12 88 VAL A O 1
ATOM 704 N N . PHE A 1 89 ? -6.866 -3.141 14.056 1.00 97.69 89 PHE A N 1
ATOM 705 C CA . PHE A 1 89 ? -6.790 -3.975 15.258 1.00 97.69 89 PHE A CA 1
ATOM 706 C C . PHE A 1 89 ? -6.259 -3.178 16.455 1.00 97.69 89 PHE A C 1
ATOM 708 O O . PHE A 1 89 ? -6.866 -3.153 17.530 1.00 97.69 89 PHE A O 1
ATOM 715 N N . LEU A 1 90 ? -5.116 -2.509 16.265 1.00 97.81 90 LEU A N 1
ATOM 716 C CA . LEU A 1 90 ? -4.446 -1.743 17.315 1.00 97.81 90 LEU A CA 1
ATOM 717 C C . LEU A 1 90 ? -5.304 -0.569 17.793 1.00 97.81 90 LEU A C 1
ATOM 719 O O . LEU A 1 90 ? -5.375 -0.316 18.998 1.00 97.81 90 LEU A O 1
ATOM 723 N N . LEU A 1 91 ? -5.978 0.122 16.873 1.00 97.69 91 LEU A N 1
ATOM 724 C CA . LEU A 1 91 ? -6.858 1.243 17.180 1.00 97.69 91 LEU A CA 1
ATOM 725 C C . LEU A 1 91 ? -8.056 0.787 18.016 1.00 97.69 91 LEU A C 1
ATOM 727 O O . LEU A 1 91 ? -8.290 1.342 19.092 1.00 97.69 91 LEU A O 1
ATOM 731 N N . ALA A 1 92 ? -8.776 -0.249 17.581 1.00 97.19 92 ALA A N 1
ATOM 732 C CA . ALA A 1 92 ? -9.953 -0.714 18.310 1.00 97.19 92 ALA A CA 1
ATOM 733 C C . ALA A 1 92 ? -9.560 -1.315 19.671 1.00 97.19 92 ALA A C 1
ATOM 735 O O . ALA A 1 92 ? -10.204 -1.030 20.684 1.00 97.19 92 ALA A O 1
ATOM 736 N N . LYS A 1 93 ? -8.437 -2.045 19.744 1.00 97.31 93 LYS A N 1
ATOM 737 C CA . LYS A 1 93 ? -7.877 -2.511 21.020 1.00 97.31 93 LYS A CA 1
ATOM 738 C C . LYS A 1 93 ? -7.555 -1.345 21.959 1.00 97.31 93 LYS A C 1
ATOM 740 O O . LYS A 1 93 ? -7.838 -1.443 23.150 1.00 97.31 93 LYS A O 1
ATOM 745 N N . LYS A 1 94 ? -6.978 -0.249 21.457 1.00 97.19 94 LYS A N 1
ATOM 746 C CA . LYS A 1 94 ? -6.627 0.926 22.273 1.00 97.19 94 LYS A CA 1
ATOM 747 C C . LYS A 1 94 ? -7.864 1.658 22.802 1.00 97.19 94 LYS A C 1
ATOM 749 O O . LYS A 1 94 ? -7.853 2.085 23.953 1.00 97.19 94 LYS A O 1
ATOM 754 N N . ILE A 1 95 ? -8.912 1.787 21.988 1.00 97.94 95 ILE A N 1
ATOM 755 C CA . ILE A 1 95 ? -10.147 2.502 22.350 1.00 97.94 95 ILE A CA 1
ATOM 756 C C . ILE A 1 95 ? -10.998 1.675 23.319 1.00 97.94 95 ILE A C 1
ATOM 758 O O . ILE A 1 95 ? -11.366 2.157 24.388 1.00 97.94 95 ILE A O 1
ATOM 762 N N . PHE A 1 96 ? -11.276 0.418 22.974 1.00 96.62 96 PHE A N 1
ATOM 763 C CA . PHE A 1 96 ? -12.208 -0.433 23.720 1.00 96.62 96 PHE A CA 1
ATOM 764 C C . PHE A 1 96 ? -11.530 -1.293 24.789 1.00 96.62 96 PHE A C 1
ATOM 766 O O . PHE A 1 96 ? -12.211 -2.004 25.525 1.00 96.62 96 PHE A O 1
ATOM 773 N N . LYS A 1 97 ? -10.190 -1.266 24.867 1.00 95.69 97 LYS A N 1
ATOM 774 C CA . LYS A 1 97 ? -9.373 -2.083 25.785 1.00 95.69 97 LYS A CA 1
ATOM 775 C C . LYS A 1 97 ? -9.691 -3.585 25.708 1.00 95.69 97 LYS A C 1
ATOM 777 O O . LYS A 1 97 ? -9.464 -4.319 26.664 1.00 95.69 97 LYS A O 1
ATOM 782 N N . SER A 1 98 ? -10.198 -4.049 24.563 1.00 95.62 98 SER A N 1
ATOM 783 C CA . SER A 1 98 ? -10.647 -5.424 24.339 1.00 95.62 98 SER A CA 1
ATOM 784 C C . SER A 1 98 ? -10.031 -5.994 23.066 1.00 95.62 98 SER A C 1
ATOM 786 O O . SER A 1 98 ? -10.175 -5.429 21.981 1.00 95.62 98 SER A O 1
ATOM 788 N N . ASN A 1 99 ? -9.370 -7.148 23.195 1.00 95.56 99 ASN A N 1
ATOM 789 C CA . ASN A 1 99 ? -8.807 -7.874 22.053 1.00 95.56 99 ASN A CA 1
ATOM 790 C C . ASN A 1 99 ? -9.906 -8.429 21.131 1.00 95.56 99 ASN A C 1
ATOM 792 O O . ASN A 1 99 ? -9.691 -8.535 19.927 1.00 95.56 99 ASN A O 1
ATOM 796 N N . LEU A 1 100 ? -11.077 -8.757 21.689 1.00 96.50 100 LEU A N 1
ATOM 797 C CA . LEU A 1 100 ? -12.211 -9.299 20.940 1.00 96.50 100 LEU A CA 1
ATOM 798 C C . LEU A 1 100 ? -12.778 -8.230 19.995 1.00 96.50 100 LEU A C 1
ATOM 800 O O . LEU A 1 100 ? -12.945 -8.488 18.808 1.00 96.50 100 LEU A O 1
ATOM 804 N N . VAL A 1 101 ? -12.970 -7.001 20.494 1.00 96.00 101 VAL A N 1
ATOM 805 C CA . VAL A 1 101 ? -13.414 -5.869 19.661 1.00 96.00 101 VAL A CA 1
ATOM 806 C C . VAL A 1 101 ? -12.384 -5.561 18.572 1.00 96.00 101 VAL A C 1
ATOM 808 O O . VAL A 1 101 ? -12.764 -5.388 17.421 1.00 96.00 101 VAL A O 1
ATOM 811 N N . GLY A 1 102 ? -11.087 -5.602 18.904 1.00 96.19 102 GLY A N 1
ATOM 812 C CA . GLY A 1 102 ? -9.995 -5.549 17.925 1.00 96.19 102 GLY A CA 1
ATOM 813 C C . GLY A 1 102 ? -10.160 -6.548 16.785 1.00 96.19 102 GLY A C 1
ATOM 814 O O . GLY A 1 102 ? -10.180 -6.156 15.621 1.00 96.19 102 GLY A O 1
ATOM 815 N N . ALA A 1 103 ? -10.310 -7.831 17.116 1.00 96.69 103 ALA A N 1
ATOM 816 C CA . ALA A 1 103 ? -10.447 -8.891 16.123 1.00 96.69 103 ALA A CA 1
ATOM 817 C C . ALA A 1 103 ? -11.703 -8.715 15.254 1.00 96.69 103 ALA A C 1
ATOM 819 O O . ALA A 1 103 ? -11.616 -8.828 14.034 1.00 96.69 103 ALA A O 1
ATOM 820 N N . LEU A 1 104 ? -12.851 -8.387 15.857 1.00 96.88 104 LEU A N 1
ATOM 821 C CA . LEU A 1 104 ? -14.099 -8.167 15.119 1.00 96.88 104 LEU A CA 1
ATOM 822 C C . LEU A 1 104 ? -14.011 -6.965 14.175 1.00 96.88 104 LEU A C 1
ATOM 824 O O . LEU A 1 104 ? -14.462 -7.065 13.038 1.00 96.88 104 LEU A O 1
ATOM 828 N N . SER A 1 105 ? -13.407 -5.855 14.608 1.00 95.94 105 SER A N 1
ATOM 829 C CA . SER A 1 105 ? -13.198 -4.685 13.748 1.00 95.94 105 SER A CA 1
ATOM 830 C C . SER A 1 105 ? -12.287 -5.010 12.565 1.00 95.94 105 SER A C 1
ATOM 832 O O . SER A 1 105 ? -12.593 -4.633 11.437 1.00 95.94 105 SER A O 1
ATOM 834 N N . THR A 1 106 ? -11.199 -5.748 12.793 1.00 95.62 106 THR A N 1
ATOM 835 C CA . THR A 1 106 ? -10.301 -6.175 11.714 1.00 95.62 106 THR A CA 1
ATOM 836 C C . THR A 1 106 ? -10.988 -7.124 10.738 1.00 95.62 106 THR A C 1
ATOM 838 O O . THR A 1 106 ? -10.821 -6.958 9.535 1.00 95.62 106 THR A O 1
ATOM 841 N N . LEU A 1 107 ? -11.793 -8.076 11.223 1.00 95.06 107 LEU A N 1
ATOM 842 C CA . LEU A 1 107 ? -12.583 -8.960 10.358 1.00 95.06 107 LEU A CA 1
ATOM 843 C C . LEU A 1 107 ? -13.602 -8.161 9.537 1.00 95.06 107 LEU A C 1
ATOM 845 O O . LEU A 1 107 ? -13.691 -8.354 8.330 1.00 95.06 107 LEU A O 1
ATOM 849 N N . ALA A 1 108 ? -14.318 -7.225 10.162 1.00 94.44 108 ALA A N 1
ATOM 850 C CA . ALA A 1 108 ? -15.293 -6.385 9.470 1.00 94.44 108 ALA A CA 1
ATOM 851 C C . ALA A 1 108 ? -14.658 -5.562 8.337 1.00 94.44 108 ALA A C 1
ATOM 853 O O . ALA A 1 108 ? -15.243 -5.454 7.265 1.00 94.44 108 ALA A O 1
ATOM 854 N N . VAL A 1 109 ? -13.455 -5.018 8.552 1.00 94.12 109 VAL A N 1
ATOM 855 C CA . VAL A 1 109 ? -12.716 -4.2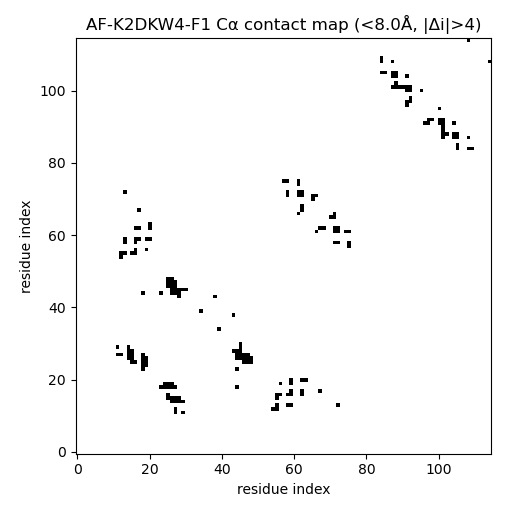86 7.511 1.00 94.12 109 VAL A CA 1
ATOM 856 C C . VAL A 1 109 ? -12.149 -5.235 6.453 1.00 94.12 109 VAL A C 1
ATOM 858 O O . VAL A 1 109 ? -12.266 -4.953 5.268 1.00 94.12 109 VAL A O 1
ATOM 861 N N . GLY A 1 110 ? -11.570 -6.372 6.846 1.00 91.56 110 GLY A N 1
ATOM 862 C CA . GLY A 1 110 ? -10.938 -7.311 5.912 1.00 91.56 110 GLY A CA 1
ATOM 863 C C . GLY A 1 110 ? -11.906 -8.035 4.976 1.00 91.56 110 GLY A C 1
ATOM 864 O O . GLY A 1 110 ? -11.505 -8.415 3.881 1.00 91.56 110 GLY A O 1
ATOM 865 N N . PHE A 1 111 ? -13.165 -8.210 5.384 1.00 91.31 111 PHE A N 1
ATOM 866 C CA . PHE A 1 111 ? -14.219 -8.809 4.555 1.00 91.31 111 PHE A CA 1
ATOM 867 C C . PHE A 1 111 ? -15.091 -7.783 3.824 1.00 91.31 111 PHE A C 1
ATOM 869 O O . PHE A 1 111 ? -16.057 -8.163 3.162 1.00 91.31 111 PHE A O 1
ATOM 876 N N . ASN A 1 112 ? -14.783 -6.493 3.936 1.00 89.69 112 ASN A N 1
ATOM 877 C CA . ASN A 1 112 ? -15.508 -5.477 3.194 1.00 89.69 112 ASN A CA 1
ATOM 878 C C . ASN A 1 112 ? -15.052 -5.489 1.726 1.00 89.69 112 ASN A C 1
ATOM 880 O O . ASN A 1 112 ? -13.883 -5.257 1.433 1.00 89.69 112 ASN A O 1
ATOM 884 N N . TYR A 1 113 ? -15.980 -5.797 0.818 1.00 75.19 113 TYR A N 1
ATOM 885 C CA . TYR A 1 113 ? -15.697 -5.936 -0.613 1.00 75.19 113 TYR A CA 1
ATOM 886 C C . TYR A 1 113 ? -15.585 -4.589 -1.350 1.00 75.19 113 TYR A C 1
ATOM 888 O O . TYR A 1 113 ? -15.046 -4.555 -2.451 1.00 75.19 113 TYR A O 1
ATOM 896 N N . ASP A 1 114 ? -16.094 -3.508 -0.750 1.00 73.62 114 ASP A N 1
ATOM 897 C CA . ASP A 1 114 ? -16.133 -2.154 -1.322 1.00 73.62 114 ASP A CA 1
ATOM 898 C C . ASP A 1 114 ? -14.918 -1.297 -0.910 1.00 73.62 114 ASP A C 1
ATOM 900 O O . ASP A 1 114 ? -14.947 -0.071 -1.044 1.00 73.62 114 ASP A O 1
ATOM 904 N N . LEU A 1 115 ? -13.871 -1.923 -0.359 1.00 61.25 115 LEU A N 1
ATOM 905 C CA . LEU A 1 115 ? -12.674 -1.241 0.145 1.00 61.25 115 LEU A CA 1
ATOM 906 C C . LEU A 1 115 ? -11.628 -0.9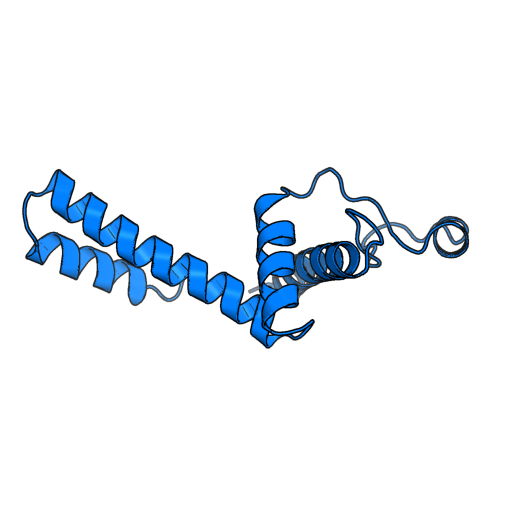49 -0.939 1.00 61.25 115 LEU A C 1
ATOM 908 O O . LEU A 1 115 ? -11.419 -1.805 -1.828 1.00 61.25 115 LEU A O 1
#

Sequence (115 aa):
MNFVSIFSDSAKLADIARSLVNGLGYGSNFSFWTPSIFELIKNNIFPFPWTPPVMPFSIAGFFKIFGITDFAVIATSFFYLLLTLVFVFLLAKKIFKSNLVGALSTLAVGFNYDL

pLDDT: mean 81.28, std 17.41, range [37.56, 97.94]

Solvent-accessible surface area (backbone atoms only — not comparable to full-atom values): 6508 Å² total; per-residue (Å²): 140,64,70,69,62,56,56,50,54,55,51,47,41,51,37,23,10,51,26,46,68,71,70,74,39,78,19,21,74,76,68,95,86,66,85,58,76,66,51,69,72,72,48,75,54,46,73,50,87,86,56,73,62,67,61,26,52,49,34,26,53,33,24,73,74,68,36,94,45,73,64,22,50,53,48,43,54,52,50,53,50,53,52,47,41,52,49,43,24,54,49,38,24,67,75,69,74,29,70,65,57,7,52,52,51,25,50,58,59,73,69,45,86,90,114

Foldseek 3Di:
DCPPVVVVVLVQLLQQLVCVLVVVHRFGLDDDPDDPVVVVVPRSGDHDPVDDVPSSPLLNVLCVVPNSDPVSSVVSVVVVLVVVLVVQLVVQCVPVVDNVSSVVSSVVSNPDPVD

Secondary structure (DSSP, 8-state):
--HHHHHHHHHHHHHHHHHHHTT--SEES--SS---TTHHHH-S-EE-TTS-SHHHHHHHHHHHHH-SSHHHHHHHHHHHHHHHHHHHHHHHHHHH--HHHHHHHHHHHHT-TT-

=== Feature glossary ===
The record interleaves many kinds of information about one protein. Here is each kind framed as the question it answers.

Q: What does the local fold look like, residue by residue?
A: The Foldseek 3Di string encodes local tertiary geometry as a 20-letter alphabet — one character per residue — derived from the relative positions of nearby Cα atoms. Unlike the amino-acid sequence, 3Di is a direct function of the 3D structure, so two proteins with the same fold have similar 3Di strings even at low sequence identity.

Q: Which residues are in helices, strands, or loops?
A: The SS8 string is DSSP's per-residue secondary-structure call. α-helix (H) means an i→i+4 H-bond ladder; β-strand (E) means the residue participates in a β-sheet; 3₁₀ (G) and π (I) are tighter and wider helices; T/S are turns/bends; '-' is loop.

Q: How big and how compact is the whole molecule?
A: Radius of gyration (Rg) is the root-mean-square distance of Cα atoms from their centroid — a single number for overall size and compactness. A globular domain of N residues has Rg ≈ 2.2·N^0.38 Å; an extended or disordered chain has a much larger Rg. The Cα contact count is the number of residue pairs whose Cα atoms are within 8 Å and are more than four positions apart in sequence — a standard proxy for tertiary packing density. The bounding box is the smallest axis-aligned box enclosing all Cα atoms.

Q: Where is each backbone atom in 3D?
A: Structure coordinates are given as an mmCIF _atom_site loop: one row per atom with element, residue name, chain id, sequence number, and x/y/z position in Å. Only the four main-chain atoms per residue are included here; side chains are omitted to keep the record compact.

Q: What is the amino-acid chain?
A: Primary structure: the covalent order of the twenty standard amino acids along the backbone. Two proteins with the same sequence will (almost always) fold to the same structure; two with 30% identity often share a fold but not the details.

Q: What if only a Cα trace is available?
A: Three-state secondary structure (P-SEA) collapses the eight DSSP classes into helix (a), strand (b), and coil (c). P-SEA assigns these from Cα geometry alone — distances and angles — without requiring backbone oxygens, so it works on any Cα trace.

Q: What family and function is it annotated with?
A: Database cross-references. InterPro integrates a dozen domain/family signature databases into unified entries with residue-range hits. GO terms attach function/process/location labels with evidence codes. CATH codes position the fold in a four-level structural taxonomy. Organism is the NCBI-taxonomy species name.

Q: How confident is the AlphaFold model at each residue?
A: pLDDT is the predicted lDDT-Cα score: AlphaFold's confidence that the local environment of each residue (all inter-atomic distances within 15 Å) is correctly placed. It is a per-residue number between 0 and 100, with higher meaning more reliable.

Q: How mobile is each atom in the crystal?
A: B-factor (Debye–Waller factor) reflects atomic displacement in the crystal lattice. It is an experimental observable (units Å²), not a prediction; low values mean the atom is pinned down, high values mean it moves or is heterogeneous across the crystal.

Q: Which residues are buried vs exposed?
A: SASA measures how much of the protein is reachable by solvent. It is computed by rolling a water-sized probe over the atomic surface and summing the exposed area (Å²). Per-residue SASA distinguishes core (buried, low SASA) from surface (exposed, high SASA) residues; total SASA is a whole-molecule size measure.

Q: What do the diagnostic plots show?
A: Plot images: a contact map (which residues are close in 3D, as an N×N binary image), a Ramachandran scatter (backbone torsion angles, revealing secondary-structure composition at a glance), and — for AlphaFold structures — a PAE heatmap (pairwise prediction confidence).

Q: What known structures does this most resemble?
A: The Foldseek neighbor list gives the closest experimentally determined structures in the PDB, ranked by structural alignment. TM-score near 1 means near-identical fold; near 0.3 means only rough topology match. This is how one finds what a novel AlphaFold prediction most resembles in the solved-structure universe.

Q: Are the domains correctly placed relative to each other?
A: Predicted aligned error is AlphaFold's pairwise confidence. Unlike pLDDT (per-residue), PAE is per-residue-pair and captures whether two parts of the structure are correctly placed relative to each other. Units are ångströms of expected positional error.

Q: What do the rendered images show?
A: Structure images are PyMOL renders from six orthogonal camera directions. Cartoon representation draws helices as coils and strands as arrows; sticks shows the backbone as bonds; surface shows the solvent-excluded envelope. Rainbow coloring maps sequence position to hue (blue→red, N→C); chain coloring assigns a distinct color per polypeptide.

Q: What are the backbone torsion angles?
A: φ (phi) and ψ (psi) are the two rotatable backbone dihedrals per residue: φ is the C(i-1)–N–Cα–C torsion, ψ is the N–Cα–C–N(i+1) torsion, both in degrees on (−180°, 180°]. α-helical residues cluster near (−60°, −45°); β-strand residues near (−120°, +130°). A Ramachandran plot is simply a scatter of (φ, ψ) for every residue.